Protein AF-A0A0N5CLA0-F1 (afdb_monomer_lite)

InterPro domains:
  IPR026112 Amnionless [PF14828] (50-111)
  IPR026112 Amnionless [PTHR14995] (27-106)

pLDDT: mean 76.3, std 17.64, range [25.16, 95.56]

Structure (mmCIF, N/CA/C/O backbone):
data_AF-A0A0N5CLA0-F1
#
_entry.id   AF-A0A0N5CLA0-F1
#
loop_
_atom_site.group_PDB
_atom_site.id
_atom_site.type_symbol
_atom_site.label_atom_id
_atom_site.label_alt_id
_atom_site.label_comp_id
_atom_site.label_asym_id
_atom_site.label_entity_id
_atom_site.label_seq_id
_atom_site.pdbx_PDB_ins_code
_atom_site.Cartn_x
_atom_site.Cartn_y
_atom_site.Cartn_z
_atom_site.occupancy
_atom_site.B_iso_or_equiv
_atom_site.auth_seq_id
_atom_site.auth_comp_id
_atom_site.auth_asym_id
_atom_site.auth_atom_id
_atom_site.pdbx_PDB_model_num
ATOM 1 N N . MET A 1 1 ? -3.294 -6.725 17.801 1.00 26.56 1 MET A N 1
ATOM 2 C CA . MET A 1 1 ? -3.251 -7.728 16.716 1.00 26.56 1 MET A CA 1
ATOM 3 C C . MET A 1 1 ? -2.065 -8.640 16.953 1.00 26.56 1 MET A C 1
ATOM 5 O O . MET A 1 1 ? -0.930 -8.212 16.785 1.00 26.56 1 MET A O 1
ATOM 9 N N . GLN A 1 2 ? -2.325 -9.845 17.449 1.00 25.16 2 GLN A N 1
ATOM 10 C CA . GLN A 1 2 ? -1.306 -10.869 17.646 1.00 25.16 2 GLN A CA 1
ATOM 11 C C . GLN A 1 2 ? -1.153 -11.606 16.313 1.00 25.16 2 GLN A C 1
ATOM 13 O O . GLN A 1 2 ? -2.134 -12.084 15.754 1.00 25.16 2 GLN A O 1
ATOM 18 N N . PHE A 1 3 ? 0.053 -11.588 15.751 1.00 30.78 3 PHE A N 1
ATOM 19 C CA . PHE A 1 3 ? 0.352 -12.240 14.480 1.00 30.78 3 PHE A CA 1
ATOM 20 C C . PHE A 1 3 ? 0.313 -13.762 14.698 1.00 30.78 3 PHE A C 1
ATOM 22 O O . PHE A 1 3 ? 1.198 -14.305 15.358 1.00 30.78 3 PHE A O 1
ATOM 29 N N . GLU A 1 4 ? -0.704 -14.451 14.180 1.00 37.72 4 GLU A N 1
ATOM 30 C CA . GLU A 1 4 ? -0.707 -15.916 14.109 1.00 37.72 4 GLU A CA 1
ATOM 31 C C . GLU A 1 4 ? 0.036 -16.365 12.850 1.00 37.72 4 GLU A C 1
ATOM 33 O O . GLU A 1 4 ? -0.311 -16.008 11.723 1.00 37.72 4 GLU A O 1
ATOM 38 N N . LEU A 1 5 ? 1.097 -17.148 13.039 1.00 39.16 5 LEU A N 1
ATOM 39 C CA . LEU A 1 5 ? 1.813 -17.780 11.935 1.00 39.16 5 LEU A CA 1
ATOM 40 C C . LEU A 1 5 ? 0.941 -18.887 11.338 1.00 39.16 5 LEU A C 1
ATOM 42 O O . LEU A 1 5 ? 0.299 -19.633 12.067 1.00 39.16 5 LEU A O 1
ATOM 46 N N . ALA A 1 6 ? 0.946 -19.045 10.015 1.00 46.34 6 ALA A N 1
ATOM 47 C CA . ALA A 1 6 ? 0.248 -20.155 9.371 1.00 46.34 6 ALA A CA 1
ATOM 48 C C . ALA A 1 6 ? 0.881 -21.512 9.773 1.00 46.34 6 ALA A C 1
ATOM 50 O O . ALA A 1 6 ? 2.109 -21.599 9.842 1.00 46.34 6 ALA A O 1
ATOM 51 N N . PRO A 1 7 ? 0.106 -22.605 9.957 1.00 47.59 7 PRO A N 1
ATOM 52 C CA . PRO A 1 7 ? 0.611 -23.915 10.411 1.00 47.59 7 PRO A CA 1
ATOM 53 C C . PRO A 1 7 ? 1.782 -24.485 9.607 1.00 47.59 7 PRO A C 1
ATOM 55 O O . PRO A 1 7 ? 2.657 -25.152 10.155 1.00 47.59 7 PRO A O 1
ATOM 58 N N . LYS A 1 8 ? 1.845 -24.178 8.308 1.00 53.06 8 LYS A N 1
ATOM 59 C CA . LYS A 1 8 ? 2.938 -24.604 7.419 1.00 53.06 8 LYS A CA 1
ATOM 60 C C . LYS A 1 8 ? 4.260 -23.863 7.669 1.00 53.06 8 LYS A C 1
ATOM 62 O O . LYS A 1 8 ? 5.304 -24.332 7.229 1.00 53.06 8 LYS A O 1
ATOM 67 N N . LEU A 1 9 ? 4.217 -22.730 8.369 1.00 52.72 9 LEU A N 1
ATOM 68 C CA . LEU A 1 9 ? 5.352 -21.847 8.651 1.00 52.72 9 LEU A CA 1
ATOM 69 C C . LEU A 1 9 ? 5.868 -21.978 10.088 1.00 52.72 9 LEU A C 1
ATOM 71 O O . LEU A 1 9 ? 6.831 -21.300 10.446 1.00 52.72 9 LEU A O 1
ATOM 75 N N . MET A 1 10 ? 5.257 -22.847 10.902 1.00 57.72 10 MET A N 1
ATOM 76 C CA . MET A 1 10 ? 5.609 -23.024 12.308 1.00 57.72 10 MET A CA 1
ATOM 77 C C . MET A 1 10 ? 5.986 -24.463 12.667 1.00 57.72 10 MET A C 1
ATOM 79 O O . MET A 1 10 ? 5.405 -25.440 12.186 1.00 57.72 10 MET A O 1
ATOM 83 N N . SER A 1 11 ? 7.013 -24.613 13.493 1.00 60.50 11 SER A N 1
ATOM 84 C CA . SER A 1 11 ? 7.304 -25.831 14.239 1.00 60.50 11 SER A CA 1
ATOM 85 C C . SER A 1 11 ? 6.732 -25.688 15.646 1.00 60.50 11 SER A C 1
ATOM 87 O O . SER A 1 11 ? 6.718 -24.607 16.231 1.00 60.50 11 SER A O 1
ATOM 89 N N . LEU A 1 12 ? 6.232 -26.798 16.181 1.00 59.56 12 LEU A N 1
ATOM 90 C CA . LEU A 1 12 ? 5.900 -26.902 17.593 1.00 59.56 12 LEU A CA 1
ATOM 91 C C . LEU A 1 12 ? 7.177 -27.286 18.327 1.00 59.56 12 LEU A C 1
ATOM 93 O O . LEU A 1 12 ? 7.715 -28.369 18.095 1.00 59.56 12 LEU A O 1
ATOM 97 N N . ILE A 1 13 ? 7.663 -26.394 19.181 1.00 60.16 13 ILE A N 1
ATOM 98 C CA . ILE A 1 13 ? 8.829 -26.650 20.028 1.00 60.16 13 ILE A CA 1
ATOM 99 C C . ILE A 1 13 ? 8.348 -26.694 21.474 1.00 60.16 13 ILE A C 1
ATOM 101 O O . ILE A 1 13 ? 7.525 -25.875 21.879 1.00 60.16 13 ILE A O 1
ATOM 105 N N . SER A 1 14 ? 8.829 -27.666 22.246 1.00 55.09 14 SER A N 1
ATOM 106 C CA . SER A 1 14 ? 8.529 -27.775 23.673 1.00 55.09 14 SER A 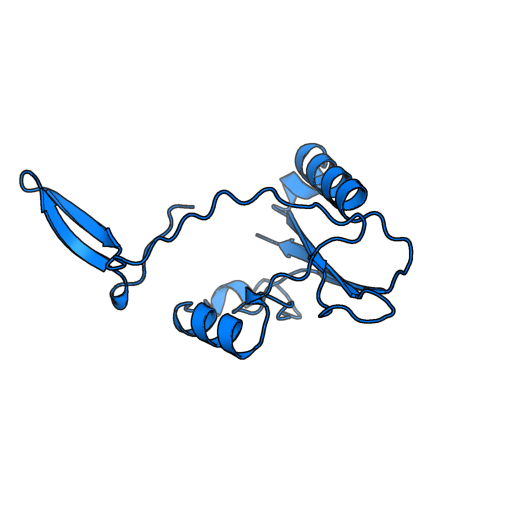CA 1
ATOM 107 C C . SER A 1 14 ? 9.747 -27.342 24.476 1.00 55.09 14 SER A C 1
ATOM 109 O O . SER A 1 14 ? 10.801 -27.965 24.364 1.00 55.09 14 SER A O 1
ATOM 111 N N . ILE A 1 15 ? 9.602 -26.287 25.273 1.00 55.41 15 ILE A N 1
ATOM 112 C CA . ILE A 1 15 ? 10.624 -25.821 26.219 1.00 55.41 15 ILE A CA 1
ATOM 113 C C . ILE A 1 15 ? 9.962 -25.821 27.595 1.00 55.41 15 ILE A C 1
ATOM 115 O O . ILE A 1 15 ? 8.893 -25.233 27.752 1.00 55.41 15 ILE A O 1
ATOM 119 N N . GLU A 1 16 ? 10.551 -26.523 28.568 1.00 68.50 16 GLU A N 1
ATOM 120 C CA . GLU A 1 16 ? 10.024 -26.616 29.944 1.00 68.50 16 GLU A CA 1
ATOM 121 C C . GLU A 1 16 ? 8.539 -27.033 30.004 1.00 68.50 16 GLU A C 1
ATOM 123 O O . GLU A 1 16 ? 7.723 -26.429 30.698 1.00 68.50 16 GLU A O 1
ATOM 128 N N . ASN A 1 17 ? 8.158 -28.052 29.223 1.00 67.50 17 ASN A N 1
ATOM 129 C CA . ASN A 1 17 ? 6.776 -28.544 29.090 1.00 67.50 17 ASN A CA 1
ATOM 130 C C . ASN A 1 17 ? 5.746 -27.521 28.570 1.00 67.50 17 ASN A C 1
ATOM 132 O O . ASN A 1 17 ? 4.543 -27.790 28.600 1.00 67.50 17 ASN A O 1
ATOM 136 N N . LYS A 1 18 ? 6.185 -26.381 28.028 1.00 51.03 18 LYS A N 1
ATOM 137 C CA . LYS A 1 18 ? 5.323 -25.420 27.332 1.00 51.03 18 LYS A CA 1
ATOM 138 C C . LYS A 1 18 ? 5.536 -25.525 25.826 1.00 51.03 18 LYS A C 1
ATOM 140 O O . LYS A 1 18 ? 6.668 -25.537 25.348 1.00 51.03 18 LYS A O 1
ATOM 145 N N . LYS A 1 19 ? 4.432 -25.611 25.077 1.00 55.28 19 LYS A N 1
ATOM 146 C CA . LYS A 1 19 ? 4.444 -25.672 23.610 1.00 55.28 19 LYS A CA 1
ATOM 147 C C . LYS A 1 19 ? 4.473 -24.258 23.039 1.00 55.28 19 LYS A C 1
ATOM 149 O O . LYS A 1 19 ? 3.575 -23.467 23.308 1.00 55.28 19 LYS A O 1
ATOM 154 N N . TYR A 1 20 ? 5.479 -23.977 22.224 1.00 52.25 20 TYR A N 1
ATOM 155 C CA . TYR A 1 20 ? 5.646 -22.716 21.515 1.00 52.25 20 TYR A CA 1
ATOM 156 C C . TYR A 1 20 ? 5.453 -22.934 20.016 1.00 52.25 20 TYR A C 1
ATOM 158 O O . TYR A 1 20 ? 5.921 -23.925 19.449 1.00 52.25 20 TYR A O 1
ATOM 166 N N . HIS A 1 21 ? 4.781 -21.980 19.376 1.00 56.16 21 HIS A N 1
ATOM 167 C CA . HIS A 1 21 ? 4.700 -21.882 17.924 1.00 56.16 21 HIS A CA 1
ATOM 168 C C . HIS A 1 21 ? 5.914 -21.097 17.428 1.00 56.16 21 HIS A C 1
ATOM 170 O O . HIS A 1 21 ? 5.969 -19.876 17.566 1.00 56.16 21 HIS A O 1
ATOM 176 N N . TRP A 1 22 ? 6.910 -21.801 16.896 1.00 55.94 22 TRP A N 1
ATOM 177 C CA . TRP A 1 22 ? 8.172 -21.205 16.469 1.00 55.94 22 TRP A CA 1
ATOM 178 C C . TRP A 1 22 ? 8.250 -21.119 14.941 1.00 55.94 22 TRP A C 1
ATOM 180 O O . TRP A 1 22 ? 7.888 -22.088 14.275 1.00 55.94 22 TRP A O 1
ATOM 190 N N . PRO A 1 23 ? 8.724 -20.016 14.340 1.00 59.50 23 PRO A N 1
ATOM 191 C CA . PRO A 1 23 ? 8.891 -19.934 12.890 1.00 59.50 23 PRO A CA 1
ATOM 192 C C . PRO A 1 23 ? 9.884 -20.988 12.371 1.00 59.50 23 PRO A C 1
ATOM 194 O O . PRO A 1 23 ? 10.979 -21.130 12.910 1.00 59.50 23 PRO A O 1
ATOM 197 N N . ARG A 1 24 ? 9.559 -21.692 11.279 1.00 57.66 24 ARG A N 1
ATOM 198 C CA . ARG A 1 24 ? 10.462 -22.688 10.653 1.00 57.66 24 ARG A CA 1
ATOM 199 C C . ARG A 1 24 ? 11.611 -22.082 9.841 1.00 57.66 24 ARG A C 1
ATOM 201 O O . ARG A 1 24 ? 12.385 -22.822 9.240 1.00 57.66 24 ARG A O 1
ATOM 208 N N . PHE A 1 25 ? 11.714 -20.760 9.753 1.00 59.91 25 PHE A N 1
ATOM 209 C CA . PHE A 1 25 ? 12.687 -20.126 8.872 1.00 59.91 25 PHE A CA 1
ATOM 210 C C . PHE A 1 25 ? 14.051 -19.990 9.558 1.00 59.91 25 PHE A C 1
ATOM 212 O O . PHE A 1 25 ? 14.213 -19.202 10.482 1.00 59.91 25 PHE A O 1
ATOM 219 N N . THR A 1 26 ? 15.056 -20.688 9.033 1.00 47.72 26 THR A N 1
ATOM 220 C CA . THR A 1 26 ? 16.487 -20.423 9.276 1.00 47.72 26 THR A CA 1
ATOM 221 C C . THR A 1 26 ? 17.030 -19.251 8.440 1.00 47.72 26 THR A C 1
ATOM 223 O O . THR A 1 26 ? 18.204 -18.915 8.537 1.00 47.72 26 THR A O 1
ATOM 226 N N . ASN A 1 27 ? 16.177 -18.590 7.645 1.00 45.31 27 ASN A N 1
ATOM 227 C CA . ASN A 1 27 ? 16.554 -17.594 6.633 1.00 45.31 27 ASN A CA 1
ATOM 228 C C . ASN A 1 27 ? 16.175 -16.150 7.014 1.00 45.31 27 ASN A C 1
ATOM 230 O O . ASN A 1 27 ? 15.818 -15.353 6.144 1.00 45.31 27 ASN A O 1
ATOM 234 N N . THR A 1 28 ? 16.208 -15.790 8.299 1.00 49.53 28 THR A N 1
ATOM 235 C CA . THR A 1 28 ? 16.042 -14.383 8.694 1.00 49.53 28 THR A CA 1
ATOM 236 C C . THR A 1 28 ? 17.327 -13.623 8.382 1.00 49.53 28 THR A C 1
ATOM 238 O O . THR A 1 28 ? 18.258 -13.596 9.181 1.00 49.53 28 THR A O 1
ATOM 241 N N . VAL A 1 29 ? 17.391 -13.003 7.204 1.00 43.94 29 VAL A N 1
ATOM 242 C CA . VAL A 1 29 ? 18.454 -12.052 6.864 1.00 43.94 29 VAL A CA 1
ATOM 243 C C . VAL A 1 29 ? 17.973 -10.653 7.235 1.00 43.94 29 VAL A C 1
ATOM 245 O O . VAL A 1 29 ? 17.227 -10.017 6.490 1.00 43.94 29 VAL A O 1
ATOM 248 N N . THR A 1 30 ? 18.398 -10.165 8.397 1.00 44.06 30 THR A N 1
ATOM 249 C CA . THR A 1 30 ? 18.232 -8.757 8.767 1.00 44.06 30 THR A CA 1
ATOM 250 C C . THR A 1 30 ? 19.381 -7.967 8.158 1.00 44.06 30 THR A C 1
ATOM 252 O O . THR A 1 30 ? 20.498 -7.990 8.667 1.00 44.06 30 THR A O 1
ATOM 255 N N . VAL A 1 31 ? 19.121 -7.259 7.059 1.00 43.28 31 VAL A N 1
ATOM 256 C CA . VAL A 1 31 ? 20.075 -6.281 6.524 1.00 43.28 31 VAL A CA 1
ATOM 257 C C . VAL A 1 31 ? 19.771 -4.926 7.157 1.00 43.28 31 VAL A C 1
ATOM 259 O O . VAL A 1 31 ? 18.787 -4.278 6.804 1.00 43.28 31 VAL A O 1
ATOM 262 N N . LEU A 1 32 ? 20.624 -4.485 8.081 1.00 46.22 32 LEU A N 1
ATOM 263 C CA . LEU A 1 32 ? 20.705 -3.080 8.482 1.00 46.22 32 LEU A CA 1
ATOM 264 C C . LEU A 1 32 ? 21.448 -2.329 7.371 1.00 46.22 32 LEU A C 1
ATOM 266 O O . LEU A 1 32 ? 22.669 -2.225 7.380 1.00 46.22 32 LEU A O 1
ATOM 270 N N . GLY A 1 33 ? 20.705 -1.891 6.358 1.00 38.50 33 GLY A N 1
ATOM 271 C CA . GLY A 1 33 ? 21.227 -1.071 5.269 1.00 38.50 33 GLY A CA 1
ATOM 272 C C . GLY A 1 33 ? 20.785 0.374 5.441 1.00 38.50 33 GLY A C 1
ATOM 273 O O . GLY A 1 33 ? 19.598 0.632 5.648 1.00 38.50 33 GLY A O 1
ATOM 274 N N . GLU A 1 34 ? 21.728 1.305 5.334 1.00 44.28 34 GLU A N 1
ATOM 275 C CA . GLU A 1 34 ? 21.466 2.741 5.301 1.00 44.28 34 GLU A CA 1
ATOM 276 C C . GLU A 1 34 ? 20.398 3.031 4.232 1.00 44.28 34 GLU A C 1
ATOM 278 O O . GLU A 1 34 ? 20.606 2.830 3.032 1.00 44.28 34 GLU A O 1
ATOM 283 N N . SER A 1 35 ? 19.188 3.412 4.658 1.00 51.09 35 SER A N 1
ATOM 284 C CA . SER A 1 35 ? 18.127 3.716 3.704 1.00 51.09 35 SER A CA 1
ATOM 285 C C . SER A 1 35 ? 18.470 5.057 3.062 1.00 51.09 35 SER A C 1
ATOM 287 O O . SER A 1 35 ? 18.249 6.103 3.677 1.00 51.09 35 SER A O 1
ATOM 289 N N . SER A 1 36 ? 18.984 5.061 1.832 1.00 51.69 36 SER A N 1
ATOM 290 C CA . SER A 1 36 ? 18.979 6.283 1.031 1.00 51.69 36 SER A CA 1
ATOM 291 C C . SER A 1 36 ? 17.517 6.619 0.727 1.00 51.69 36 SER A C 1
ATOM 293 O O . SER A 1 36 ? 16.880 6.081 -0.182 1.00 51.69 36 SER A O 1
ATOM 295 N N . LYS A 1 37 ? 16.918 7.442 1.591 1.00 57.38 37 LYS A N 1
ATOM 296 C CA . LYS A 1 37 ? 15.568 7.959 1.393 1.00 57.38 37 LYS A CA 1
ATOM 297 C C . LYS A 1 37 ? 15.605 8.830 0.147 1.00 57.38 37 LYS A C 1
ATOM 299 O O . LYS A 1 37 ? 16.195 9.906 0.139 1.00 57.38 37 LYS A O 1
ATOM 304 N N . THR A 1 38 ? 15.018 8.346 -0.936 1.00 66.62 38 THR A N 1
ATOM 305 C CA . THR A 1 38 ? 14.822 9.153 -2.137 1.00 66.62 38 THR A CA 1
ATOM 306 C C . THR A 1 38 ? 13.651 10.095 -1.889 1.00 66.62 38 THR A C 1
ATOM 308 O O . THR A 1 38 ? 12.594 9.643 -1.454 1.00 66.62 38 THR A O 1
ATOM 311 N N . ALA A 1 39 ? 13.790 11.381 -2.224 1.00 71.94 39 ALA A N 1
ATOM 312 C CA . ALA A 1 39 ? 12.755 12.395 -1.983 1.00 71.94 39 ALA A CA 1
ATOM 313 C C . ALA A 1 39 ? 11.365 12.036 -2.559 1.00 71.94 39 ALA A C 1
ATOM 315 O O . ALA A 1 39 ? 10.340 12.494 -2.051 1.00 71.94 39 ALA A O 1
ATOM 316 N N . THR A 1 40 ? 11.331 11.201 -3.600 1.00 80.12 40 THR A N 1
ATOM 317 C CA . THR A 1 40 ? 10.131 10.735 -4.309 1.00 80.12 40 THR A CA 1
ATOM 318 C C . THR A 1 40 ? 9.602 9.384 -3.817 1.00 80.12 40 THR A C 1
ATOM 320 O O . THR A 1 40 ? 8.650 8.862 -4.396 1.00 80.12 40 THR A O 1
ATOM 323 N N . GLY A 1 41 ? 10.184 8.812 -2.759 1.00 80.06 41 GLY A N 1
ATOM 324 C CA . GLY A 1 41 ? 9.858 7.474 -2.270 1.00 80.06 41 GLY A CA 1
ATOM 325 C C . GLY A 1 41 ? 10.414 6.359 -3.160 1.00 80.06 41 GLY A C 1
ATOM 326 O O . GLY A 1 41 ? 10.775 6.566 -4.324 1.00 80.06 41 GLY A O 1
ATOM 327 N N . ARG A 1 42 ? 10.487 5.147 -2.604 1.00 83.56 42 ARG A N 1
ATOM 328 C CA . ARG A 1 42 ? 11.062 3.975 -3.273 1.00 83.56 42 ARG A CA 1
ATOM 329 C C . ARG A 1 42 ? 9.995 2.920 -3.518 1.00 83.56 42 ARG A C 1
ATOM 331 O O . ARG A 1 42 ? 9.187 2.628 -2.641 1.00 83.56 42 ARG A O 1
ATOM 338 N N . PHE A 1 43 ? 10.034 2.316 -4.702 1.00 84.38 43 PHE A N 1
ATOM 339 C CA . PHE A 1 43 ? 9.213 1.152 -4.998 1.00 84.38 43 PHE A CA 1
ATOM 340 C C . PHE A 1 43 ? 9.589 -0.018 -4.088 1.00 84.38 43 PHE A C 1
ATOM 342 O O . PHE A 1 43 ? 10.758 -0.415 -4.012 1.00 84.38 43 PHE A O 1
ATOM 349 N N . ASN A 1 44 ? 8.597 -0.604 -3.422 1.00 84.00 44 ASN A N 1
ATOM 350 C CA . ASN A 1 44 ? 8.807 -1.810 -2.638 1.00 84.00 44 ASN A CA 1
ATOM 351 C C . ASN A 1 44 ? 8.865 -3.020 -3.578 1.00 84.00 44 ASN A C 1
ATOM 353 O O . ASN A 1 44 ? 7.873 -3.379 -4.205 1.00 84.00 44 ASN A O 1
ATOM 357 N N . THR A 1 45 ? 10.018 -3.692 -3.654 1.00 81.81 45 THR A N 1
ATOM 358 C CA . THR A 1 45 ? 10.179 -4.834 -4.571 1.00 81.81 45 THR A CA 1
ATOM 359 C C . THR A 1 45 ? 9.254 -6.009 -4.260 1.00 81.81 45 THR A C 1
ATOM 361 O O . THR A 1 45 ? 9.015 -6.815 -5.155 1.00 81.81 45 THR A O 1
ATOM 364 N N . ASN A 1 46 ? 8.696 -6.095 -3.049 1.00 82.12 46 ASN A N 1
ATOM 365 C CA . ASN A 1 46 ? 7.692 -7.101 -2.700 1.00 82.12 46 ASN A CA 1
ATOM 366 C C . ASN A 1 46 ? 6.363 -6.893 -3.442 1.00 82.12 46 ASN A C 1
ATOM 368 O O . ASN A 1 46 ? 5.567 -7.820 -3.498 1.00 82.12 46 ASN A O 1
ATOM 372 N N . LEU A 1 47 ? 6.148 -5.724 -4.059 1.00 84.81 47 LEU A N 1
ATOM 373 C CA . LEU A 1 47 ? 5.004 -5.453 -4.933 1.00 84.81 47 LEU A CA 1
ATOM 374 C C . LEU A 1 47 ? 5.166 -6.051 -6.340 1.00 84.81 47 LEU A C 1
ATOM 376 O O . LEU A 1 47 ? 4.227 -5.996 -7.130 1.00 84.81 47 LEU A O 1
ATOM 380 N N . LYS A 1 48 ? 6.334 -6.617 -6.688 1.00 84.56 48 LYS A N 1
ATOM 381 C CA . LYS A 1 48 ? 6.500 -7.328 -7.967 1.00 84.56 48 LYS A CA 1
ATOM 382 C C . LYS A 1 48 ? 5.554 -8.539 -8.015 1.00 84.56 48 LYS A C 1
ATOM 384 O O . LYS A 1 48 ? 5.487 -9.254 -7.014 1.00 84.56 48 LYS A O 1
ATOM 389 N N . PRO A 1 49 ? 4.893 -8.832 -9.155 1.00 85.62 49 PRO A N 1
ATOM 390 C CA . PRO A 1 49 ? 3.837 -9.847 -9.227 1.00 85.62 49 PRO A CA 1
ATOM 391 C C . PRO A 1 49 ? 4.229 -11.220 -8.668 1.00 85.62 49 PRO A C 1
ATOM 393 O O . PRO A 1 49 ? 3.494 -11.798 -7.876 1.00 85.62 49 PRO A O 1
ATOM 396 N N . ASN A 1 50 ? 5.422 -11.716 -9.003 1.00 80.88 50 ASN A N 1
ATOM 397 C CA . ASN A 1 50 ? 5.921 -13.008 -8.527 1.00 80.88 50 ASN A CA 1
ATOM 398 C C . ASN A 1 50 ? 6.148 -13.050 -7.005 1.00 80.88 50 ASN A C 1
ATOM 400 O O . ASN A 1 50 ? 5.823 -14.042 -6.357 1.00 80.88 50 ASN A O 1
ATOM 404 N N . LYS A 1 51 ? 6.681 -11.970 -6.421 1.00 80.00 51 LYS A N 1
ATOM 405 C CA . LYS A 1 51 ? 6.908 -11.873 -4.973 1.00 80.00 51 LYS A CA 1
ATOM 406 C C . LYS A 1 51 ? 5.603 -11.672 -4.215 1.00 80.00 51 LYS A C 1
ATOM 408 O O . LYS A 1 51 ? 5.379 -12.349 -3.216 1.00 80.00 51 LYS A O 1
ATOM 413 N N . LEU A 1 52 ? 4.739 -10.784 -4.705 1.00 82.38 52 LEU A N 1
ATOM 414 C CA . LEU A 1 52 ? 3.448 -10.520 -4.081 1.00 82.38 52 LEU A CA 1
ATOM 415 C C . LEU A 1 52 ? 2.565 -11.768 -4.118 1.00 82.38 52 LEU A C 1
ATOM 417 O O . LEU A 1 52 ? 1.986 -12.120 -3.099 1.00 82.38 52 LEU A O 1
ATOM 421 N N . SER A 1 53 ? 2.533 -12.491 -5.242 1.00 83.50 53 SER A N 1
ATOM 422 C CA . SER A 1 53 ? 1.806 -13.760 -5.351 1.00 83.50 53 SER A CA 1
ATOM 423 C C . SER A 1 53 ? 2.293 -14.792 -4.333 1.00 83.50 53 SER A C 1
ATOM 425 O O . SER A 1 53 ? 1.472 -15.482 -3.733 1.00 83.50 53 SER A O 1
ATOM 427 N N . LEU A 1 54 ? 3.608 -14.894 -4.112 1.00 80.44 54 LEU A N 1
ATOM 428 C CA . LEU A 1 54 ? 4.155 -15.795 -3.100 1.00 80.44 54 LEU A CA 1
ATOM 429 C C . LEU A 1 54 ? 3.734 -15.370 -1.689 1.00 80.44 54 LEU A C 1
ATOM 431 O O . LEU A 1 54 ? 3.279 -16.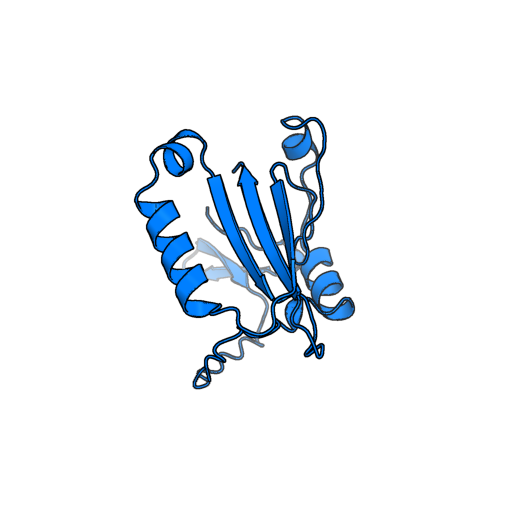213 -0.923 1.00 80.44 54 LEU A O 1
ATOM 435 N N . ILE A 1 55 ? 3.826 -14.078 -1.355 1.00 80.31 55 ILE A N 1
ATOM 436 C CA . ILE A 1 55 ? 3.370 -13.546 -0.058 1.00 80.31 55 ILE A CA 1
ATOM 437 C C . ILE A 1 55 ? 1.880 -13.852 0.144 1.00 80.31 55 ILE A C 1
ATOM 439 O O . ILE A 1 55 ? 1.487 -14.386 1.179 1.00 80.31 55 ILE A O 1
ATOM 443 N N . CYS A 1 56 ? 1.061 -13.588 -0.873 1.00 84.94 56 CYS A N 1
ATOM 444 C CA . CYS A 1 56 ? -0.381 -13.782 -0.810 1.00 84.94 56 CYS A CA 1
ATOM 445 C C . CYS A 1 56 ? -0.813 -15.246 -0.781 1.00 84.94 56 CYS A C 1
ATOM 447 O O . CYS A 1 56 ? -1.887 -15.531 -0.264 1.00 84.94 56 CYS A O 1
ATOM 449 N N . SER A 1 57 ? 0.024 -16.184 -1.236 1.00 85.75 57 SER A N 1
ATOM 450 C CA . SER A 1 57 ? -0.269 -17.622 -1.134 1.00 85.75 57 SER A CA 1
ATOM 451 C C . SER A 1 57 ? -0.405 -18.126 0.311 1.00 85.75 57 SER A C 1
ATOM 453 O O . SER A 1 57 ? -0.997 -19.179 0.541 1.00 85.75 57 SER A O 1
ATOM 455 N N . TYR A 1 58 ? 0.106 -17.367 1.288 1.00 82.44 58 TYR A N 1
ATOM 456 C CA . TYR A 1 58 ? -0.006 -17.678 2.714 1.00 82.44 58 TYR A CA 1
ATOM 457 C C . TYR A 1 58 ? -1.175 -16.971 3.408 1.00 82.44 58 TYR A C 1
ATOM 459 O O . TYR A 1 58 ? -1.480 -17.300 4.553 1.00 82.44 58 TYR A O 1
ATOM 467 N N . GLN A 1 59 ? -1.825 -16.011 2.745 1.00 80.69 59 GLN A N 1
ATOM 468 C CA . GLN A 1 59 ? -2.923 -15.242 3.322 1.00 80.69 59 GLN A CA 1
ATOM 469 C C . GLN A 1 59 ? -4.260 -15.907 2.992 1.00 80.69 59 GLN A C 1
ATOM 471 O O . GLN A 1 59 ? -4.595 -16.112 1.828 1.00 80.69 59 GLN A O 1
ATOM 476 N N . GLN A 1 60 ? -5.070 -16.176 4.014 1.00 85.00 60 GLN A N 1
ATOM 477 C CA . GLN A 1 60 ? -6.478 -16.517 3.822 1.00 85.00 60 GLN A CA 1
ATOM 478 C C . GLN A 1 60 ? -7.314 -15.238 3.911 1.00 85.00 60 GLN A C 1
ATOM 480 O O . GLN A 1 60 ? -7.274 -14.526 4.916 1.00 85.00 60 GLN A O 1
ATOM 485 N N . CYS A 1 61 ? -8.038 -14.913 2.842 1.00 84.62 61 CYS A N 1
ATOM 486 C CA . CYS A 1 61 ? -8.911 -13.744 2.807 1.00 84.62 61 CYS A CA 1
ATOM 487 C C . CYS A 1 61 ? -10.272 -14.084 3.406 1.00 84.62 61 CYS A C 1
ATOM 489 O O . CYS A 1 61 ? -10.958 -14.982 2.920 1.00 84.62 61 CYS A O 1
ATOM 491 N N . GLN A 1 62 ? -10.674 -13.353 4.444 1.00 77.31 62 GLN A N 1
ATOM 492 C CA . GLN A 1 62 ? -12.006 -13.500 5.017 1.00 77.31 62 GLN A CA 1
ATOM 493 C C . GLN A 1 62 ? -13.031 -12.784 4.136 1.00 77.31 62 GLN A C 1
ATOM 495 O O . GLN A 1 62 ? -12.939 -11.579 3.914 1.00 77.31 62 GLN A O 1
ATOM 500 N N . LEU A 1 63 ? -14.020 -13.528 3.641 1.00 68.44 63 LEU A N 1
ATOM 501 C CA . LEU A 1 63 ? -15.087 -12.983 2.794 1.00 68.44 63 LEU A CA 1
ATOM 502 C C . LEU A 1 63 ? -16.054 -12.086 3.583 1.00 68.44 63 LEU A C 1
ATOM 504 O O . LEU A 1 63 ? -16.641 -11.170 3.017 1.00 68.44 63 LEU A O 1
ATOM 508 N N . ASN A 1 64 ? -16.170 -12.308 4.895 1.00 63.62 64 ASN A N 1
ATOM 509 C CA . ASN A 1 64 ? -17.125 -11.603 5.752 1.00 63.62 64 ASN A CA 1
ATOM 510 C C . ASN A 1 64 ? -16.778 -10.117 5.928 1.00 63.62 64 ASN A C 1
ATOM 512 O O . ASN A 1 64 ? -17.678 -9.294 6.032 1.00 63.62 64 ASN A O 1
ATOM 516 N N . ALA A 1 65 ? -15.491 -9.750 5.863 1.00 60.69 65 ALA A N 1
ATOM 517 C CA . ALA A 1 65 ? -15.048 -8.355 5.957 1.00 60.69 65 ALA A CA 1
ATOM 518 C C . ALA A 1 65 ? -15.593 -7.467 4.817 1.00 60.69 65 ALA A C 1
ATOM 520 O O . ALA A 1 65 ? -15.624 -6.247 4.940 1.00 60.69 65 ALA A O 1
ATOM 521 N N . LEU A 1 66 ? -16.049 -8.074 3.714 1.00 66.31 66 LEU A N 1
ATOM 522 C CA . LEU A 1 66 ? -16.584 -7.372 2.545 1.00 66.31 66 LEU A CA 1
ATOM 523 C C . LEU A 1 66 ? -18.079 -7.044 2.670 1.00 66.31 66 LEU A C 1
ATOM 525 O O . LEU A 1 66 ? -18.599 -6.314 1.835 1.00 66.31 66 LEU A O 1
ATOM 529 N N . GLN A 1 67 ? -18.776 -7.557 3.692 1.00 66.62 67 GLN A N 1
ATOM 530 C CA . GLN A 1 67 ? -20.206 -7.280 3.905 1.00 66.62 67 GLN A CA 1
ATOM 531 C C . GLN A 1 67 ? -20.478 -5.843 4.375 1.00 66.62 67 GLN A C 1
ATOM 533 O O . GLN A 1 67 ? -21.622 -5.400 4.372 1.00 66.62 67 GLN A O 1
ATOM 538 N N . HIS A 1 68 ? -19.434 -5.109 4.766 1.00 71.88 68 HIS A N 1
ATOM 539 C CA . HIS A 1 68 ? -19.534 -3.754 5.305 1.00 71.88 68 HIS A CA 1
ATOM 540 C C . HIS A 1 68 ? -19.380 -2.647 4.250 1.00 71.88 68 HIS A C 1
ATOM 542 O O . HIS A 1 68 ? -19.390 -1.471 4.606 1.00 71.88 68 HIS A O 1
ATOM 548 N N . CYS A 1 69 ? -19.235 -2.984 2.963 1.00 80.75 69 CYS A N 1
ATOM 549 C CA . CYS A 1 69 ? -19.163 -1.989 1.896 1.00 80.75 69 CYS A CA 1
ATOM 550 C C . CYS A 1 69 ? -19.860 -2.435 0.609 1.00 80.75 69 CYS A C 1
ATOM 552 O O . CYS A 1 69 ? -19.838 -3.607 0.245 1.00 80.75 69 CYS A O 1
ATOM 554 N N . GLU A 1 70 ? -20.438 -1.471 -0.113 1.00 81.69 70 GLU A N 1
ATOM 555 C CA . GLU A 1 70 ? -21.097 -1.716 -1.404 1.00 81.69 70 GLU A CA 1
ATOM 556 C C . GLU A 1 70 ? -20.109 -2.201 -2.471 1.00 81.69 70 GLU A C 1
ATOM 558 O O . GLU A 1 70 ? -20.431 -3.059 -3.292 1.00 81.69 70 GLU A O 1
ATOM 563 N N . GLN A 1 71 ? -18.891 -1.652 -2.461 1.00 84.56 71 GLN A N 1
ATOM 564 C CA . GLN A 1 71 ? -17.847 -1.986 -3.421 1.00 84.56 71 GLN A CA 1
ATOM 565 C C . GLN A 1 71 ? -16.507 -2.171 -2.721 1.00 84.56 71 GLN A C 1
ATOM 567 O O . GLN A 1 71 ? -15.871 -1.218 -2.273 1.00 84.56 71 GLN A O 1
ATOM 572 N N . ALA A 1 72 ? -16.051 -3.419 -2.681 1.00 88.56 72 ALA A N 1
ATOM 573 C CA . ALA A 1 72 ? -14.711 -3.742 -2.233 1.00 88.56 72 ALA A CA 1
ATOM 574 C C . ALA A 1 72 ? -13.720 -3.765 -3.400 1.00 88.56 72 ALA A C 1
ATOM 576 O O . ALA A 1 72 ? -14.014 -4.271 -4.488 1.00 88.56 72 ALA A O 1
ATOM 577 N N . PHE A 1 73 ? -12.501 -3.299 -3.151 1.00 88.81 73 PHE A N 1
ATOM 578 C CA . PHE A 1 73 ? -11.431 -3.243 -4.147 1.00 88.81 73 PHE A CA 1
ATOM 579 C C . PHE A 1 73 ? -10.137 -3.822 -3.576 1.00 88.81 73 PHE A C 1
ATOM 581 O O . PHE A 1 73 ? -9.978 -3.943 -2.366 1.00 88.81 73 PHE A O 1
ATOM 588 N N . GLN A 1 74 ? -9.202 -4.204 -4.446 1.00 90.81 74 GLN A N 1
ATOM 589 C CA . GLN A 1 74 ? -7.902 -4.743 -4.044 1.00 90.81 74 GLN A CA 1
ATOM 590 C C . GLN A 1 74 ? -6.789 -3.748 -4.408 1.00 90.81 74 GLN A C 1
ATOM 592 O O . GLN A 1 74 ? -6.389 -3.679 -5.572 1.00 90.81 74 GLN A O 1
ATOM 597 N N . PRO A 1 75 ? -6.288 -2.957 -3.444 1.00 91.88 75 PRO A N 1
ATOM 598 C CA . PRO A 1 75 ? -5.192 -2.035 -3.694 1.00 91.88 75 PRO A CA 1
ATOM 599 C C . PRO A 1 75 ? -3.873 -2.755 -3.989 1.00 91.88 75 PRO A C 1
ATOM 601 O O . PRO A 1 75 ? -3.623 -3.865 -3.515 1.00 91.88 75 PRO A O 1
ATOM 604 N N . THR A 1 76 ? -2.961 -2.073 -4.690 1.00 90.81 76 THR A N 1
ATOM 605 C CA . THR A 1 76 ? -1.591 -2.575 -4.897 1.00 90.81 76 THR A CA 1
ATOM 606 C C . THR A 1 76 ? -0.942 -2.930 -3.558 1.00 90.81 76 THR A C 1
ATOM 608 O O . THR A 1 76 ? -0.956 -2.126 -2.622 1.00 90.81 76 THR A O 1
ATOM 611 N N . GLY A 1 77 ? -0.384 -4.139 -3.468 1.00 88.44 77 GLY A N 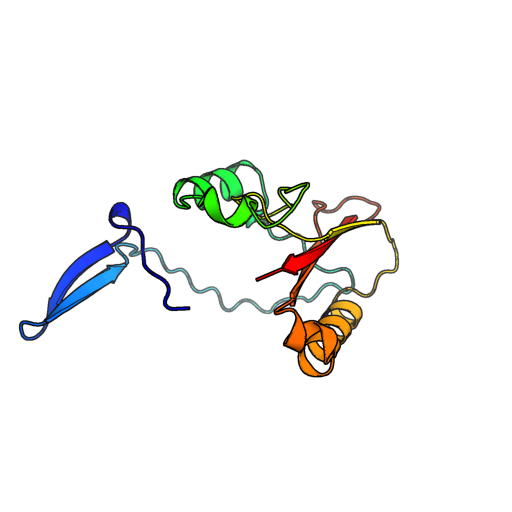1
ATOM 612 C CA . GLY A 1 77 ? 0.256 -4.660 -2.256 1.00 88.44 77 GLY A CA 1
ATOM 613 C C . GLY A 1 77 ? -0.675 -5.359 -1.268 1.00 88.44 77 GLY A C 1
ATOM 614 O O . GLY A 1 77 ? -0.181 -5.876 -0.272 1.00 88.44 77 GLY A O 1
ATOM 615 N N . HIS A 1 78 ? -1.983 -5.410 -1.534 1.00 88.62 78 HIS A N 1
ATOM 616 C CA . HIS A 1 78 ? -2.928 -6.179 -0.724 1.00 88.62 78 HIS A CA 1
ATOM 617 C C . HIS A 1 78 ? -3.221 -7.534 -1.363 1.00 88.62 78 HIS A C 1
ATOM 619 O O . HIS A 1 78 ? -3.373 -7.647 -2.579 1.00 88.62 78 HIS A O 1
ATOM 625 N N . CYS A 1 79 ? -3.342 -8.561 -0.526 1.00 89.81 79 CYS A N 1
ATOM 626 C CA . CYS A 1 79 ? -3.734 -9.903 -0.959 1.00 89.81 79 CYS A CA 1
ATOM 627 C C . CYS A 1 79 ? -5.251 -10.071 -1.055 1.00 89.81 79 CYS A C 1
ATOM 629 O O . CYS A 1 79 ? -5.734 -10.850 -1.869 1.00 89.81 79 CYS A O 1
ATOM 631 N N . CYS A 1 80 ? -5.990 -9.321 -0.240 1.00 88.69 80 CYS A N 1
ATOM 632 C CA . CYS A 1 80 ? -7.439 -9.396 -0.136 1.00 88.69 80 CYS A CA 1
ATOM 633 C C . CYS A 1 80 ? -8.073 -8.089 -0.603 1.00 88.69 80 CYS A C 1
ATOM 635 O O . CYS A 1 80 ? -7.438 -7.032 -0.576 1.00 88.69 80 CYS A O 1
ATOM 637 N N . LYS A 1 81 ? -9.343 -8.165 -1.005 1.00 88.94 81 LYS A N 1
ATOM 638 C CA . LYS A 1 81 ? -10.163 -6.968 -1.175 1.00 88.94 81 LYS A CA 1
ATOM 639 C C . LYS A 1 81 ? -10.404 -6.313 0.185 1.00 88.94 81 LYS A C 1
ATOM 641 O O . LYS A 1 81 ? -10.463 -7.005 1.199 1.00 88.94 81 LYS A O 1
ATOM 646 N N . ILE A 1 82 ? -10.542 -4.996 0.181 1.00 86.69 82 ILE A N 1
ATOM 647 C CA . ILE A 1 82 ? -10.815 -4.176 1.359 1.00 86.69 82 ILE A CA 1
ATOM 648 C C . ILE A 1 82 ? -11.979 -3.223 1.083 1.00 86.69 82 ILE A C 1
ATOM 650 O O . ILE A 1 82 ? -12.318 -2.959 -0.076 1.00 86.69 82 ILE A O 1
ATOM 654 N N . CYS A 1 83 ? -12.535 -2.678 2.159 1.00 86.81 83 CYS A N 1
ATOM 655 C CA . CYS A 1 83 ? -13.486 -1.577 2.129 1.00 86.81 83 CYS A CA 1
ATOM 656 C C . CYS A 1 83 ? -12.763 -0.250 2.390 1.00 86.81 83 CYS A C 1
ATOM 658 O O . CYS A 1 83 ? -11.923 -0.154 3.289 1.00 86.81 83 CYS A O 1
ATOM 660 N N . GLY A 1 84 ? -13.089 0.779 1.610 1.00 87.81 84 GLY A N 1
ATOM 661 C CA . GLY A 1 84 ? -12.517 2.111 1.776 1.00 87.81 84 GLY A CA 1
ATOM 662 C C . GLY A 1 84 ? -12.379 2.861 0.458 1.00 87.81 84 GLY A C 1
ATOM 663 O O . GLY A 1 84 ? -13.184 2.675 -0.452 1.00 87.81 84 GLY A O 1
ATOM 664 N N . SER A 1 85 ? -11.324 3.663 0.342 1.00 89.75 85 SER A N 1
ATOM 665 C CA . SER A 1 85 ? -11.076 4.491 -0.841 1.00 89.75 85 SER A CA 1
ATOM 666 C C . SER A 1 85 ? -9.621 4.425 -1.275 1.00 89.75 85 SER A C 1
ATOM 668 O O . SER A 1 85 ? -8.712 4.278 -0.457 1.00 89.75 85 SER A O 1
ATOM 670 N N . MET A 1 86 ? -9.384 4.582 -2.573 1.00 92.94 86 MET A N 1
ATOM 671 C CA . MET A 1 86 ? -8.044 4.598 -3.148 1.00 92.94 86 MET A CA 1
ATOM 672 C C . MET A 1 86 ? -7.878 5.777 -4.088 1.00 92.94 86 MET A C 1
ATOM 674 O O . MET A 1 86 ? -8.725 6.032 -4.939 1.00 92.94 86 MET A O 1
ATOM 678 N N . ILE A 1 87 ? -6.748 6.462 -3.958 1.00 95.12 87 ILE A N 1
ATOM 679 C CA . ILE A 1 87 ? -6.355 7.540 -4.857 1.00 95.12 87 ILE A CA 1
ATOM 680 C C . ILE A 1 87 ? -5.088 7.114 -5.582 1.00 95.12 87 ILE A C 1
ATOM 682 O O . ILE A 1 87 ? -4.081 6.791 -4.949 1.00 95.12 87 ILE A O 1
ATOM 686 N N . HIS A 1 88 ? -5.129 7.160 -6.912 1.00 95.56 88 HIS A N 1
ATOM 687 C CA . HIS A 1 88 ? -3.954 7.045 -7.768 1.00 95.56 88 HIS A CA 1
ATOM 688 C C . HIS A 1 88 ? -3.615 8.396 -8.366 1.00 95.56 88 HIS A C 1
ATOM 690 O O . HIS A 1 88 ? -4.483 9.084 -8.895 1.00 95.56 88 HIS A O 1
ATOM 696 N N . PHE A 1 89 ? -2.340 8.764 -8.322 1.00 95.06 89 PHE A N 1
ATOM 697 C CA . PHE A 1 89 ? -1.881 9.986 -8.967 1.00 95.06 89 PHE A CA 1
ATOM 698 C C . PHE A 1 89 ? -0.449 9.851 -9.467 1.00 95.06 89 PHE A C 1
ATOM 700 O O . PHE A 1 89 ? 0.303 8.958 -9.067 1.00 95.06 89 PHE A O 1
ATOM 707 N N . ARG A 1 90 ? -0.081 10.756 -10.372 1.00 94.00 90 ARG A N 1
ATOM 708 C CA . ARG A 1 90 ? 1.261 10.866 -10.937 1.00 94.00 90 ARG A CA 1
ATOM 709 C C . ARG A 1 90 ? 1.822 12.239 -10.634 1.00 94.00 90 ARG A C 1
ATOM 711 O O . ARG A 1 90 ? 1.100 13.225 -10.751 1.00 94.00 90 ARG A O 1
ATOM 718 N N . ALA A 1 91 ? 3.088 12.305 -10.248 1.00 91.12 91 ALA A N 1
ATOM 719 C CA . ALA A 1 91 ? 3.718 13.577 -9.922 1.00 91.12 91 ALA A CA 1
ATOM 720 C C . ALA A 1 91 ? 5.239 13.501 -10.068 1.00 91.12 91 ALA A C 1
ATOM 722 O O . ALA A 1 91 ? 5.871 12.569 -9.579 1.00 91.12 91 ALA A O 1
ATOM 723 N N . THR A 1 92 ? 5.828 14.513 -10.702 1.00 85.81 92 THR A N 1
ATOM 724 C CA . THR A 1 92 ? 7.281 14.628 -10.913 1.00 85.81 92 THR A CA 1
ATOM 725 C C . THR A 1 92 ? 8.007 15.264 -9.725 1.00 85.81 92 THR A C 1
ATOM 727 O O . THR A 1 92 ? 9.167 14.954 -9.476 1.00 85.81 92 THR A O 1
ATOM 730 N N . SER A 1 93 ? 7.330 16.125 -8.959 1.00 84.94 93 SER A N 1
ATOM 731 C CA . SER A 1 93 ? 7.905 16.916 -7.856 1.00 84.94 93 SER A CA 1
ATOM 732 C C . SER A 1 93 ? 7.315 16.579 -6.478 1.00 84.94 93 SER A C 1
ATOM 734 O O . SER A 1 93 ? 7.390 17.372 -5.534 1.00 84.94 93 SER A O 1
ATOM 736 N N . PHE A 1 94 ? 6.720 15.393 -6.337 1.00 88.69 94 PHE A N 1
ATOM 737 C CA . PHE A 1 94 ? 6.089 14.971 -5.090 1.00 88.69 94 PHE A CA 1
ATOM 738 C C . PHE A 1 94 ? 7.119 14.649 -4.000 1.00 88.69 94 PHE A C 1
ATOM 740 O O . PHE A 1 94 ? 8.000 13.807 -4.172 1.00 88.69 94 PHE A O 1
ATOM 747 N N . LYS A 1 95 ? 6.978 15.310 -2.845 1.00 90.75 95 LYS A N 1
ATOM 74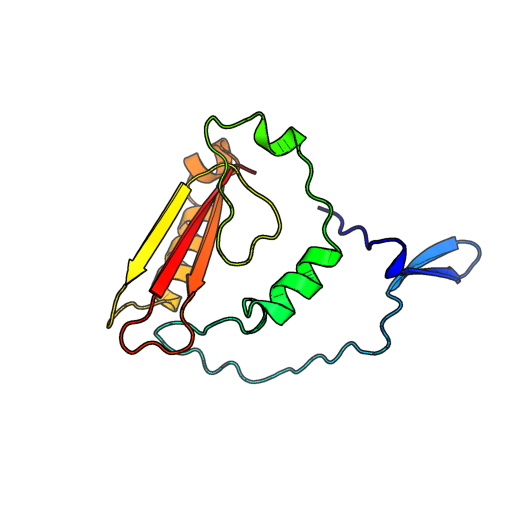8 C CA . LYS A 1 95 ? 7.824 15.104 -1.660 1.00 90.75 95 LYS A CA 1
ATOM 749 C C . LYS A 1 95 ? 7.230 13.992 -0.800 1.00 90.75 95 LYS A C 1
ATOM 751 O O . LYS A 1 95 ? 6.502 14.272 0.155 1.00 90.75 95 LYS A O 1
ATOM 756 N N . PHE A 1 96 ? 7.544 12.750 -1.154 1.00 90.12 96 PHE A N 1
ATOM 757 C CA . PHE A 1 96 ? 6.958 11.548 -0.559 1.00 90.12 96 PHE A CA 1
ATOM 758 C C . PHE A 1 96 ? 7.095 11.528 0.965 1.00 90.12 96 PHE A C 1
ATOM 760 O O . PHE A 1 96 ? 6.093 11.411 1.663 1.00 90.12 96 PHE A O 1
ATOM 767 N N . ASP A 1 97 ? 8.300 11.758 1.489 1.00 88.56 97 ASP A N 1
ATOM 768 C CA . ASP A 1 97 ? 8.556 11.717 2.934 1.00 88.56 97 ASP A CA 1
ATOM 769 C C . ASP A 1 97 ? 7.783 12.794 3.702 1.00 88.56 97 ASP A C 1
ATOM 771 O O . ASP A 1 97 ? 7.230 12.524 4.767 1.00 88.56 97 ASP A O 1
ATOM 775 N N . LYS A 1 98 ? 7.686 14.011 3.146 1.00 91.00 98 LYS A N 1
ATOM 776 C CA . LYS A 1 98 ? 6.909 15.096 3.769 1.00 91.00 98 LYS A CA 1
ATOM 777 C C . LYS A 1 98 ? 5.423 14.758 3.802 1.00 91.00 98 LYS A C 1
ATOM 779 O O . LYS A 1 98 ? 4.752 15.022 4.797 1.00 91.00 98 LYS A O 1
ATOM 784 N N . PHE A 1 99 ? 4.904 14.176 2.722 1.00 91.88 99 PHE A N 1
ATOM 785 C CA . PHE A 1 99 ? 3.510 13.757 2.672 1.00 91.88 99 PHE A CA 1
ATOM 786 C C . PHE A 1 99 ? 3.244 12.581 3.615 1.00 91.88 99 PHE A C 1
ATOM 788 O O . PHE A 1 99 ? 2.253 12.600 4.339 1.00 91.88 99 PHE A O 1
ATOM 795 N N . GLN A 1 100 ? 4.161 11.614 3.691 1.00 90.88 100 GLN A N 1
ATOM 796 C CA . GLN A 1 100 ? 4.083 10.507 4.640 1.00 90.88 100 GLN A CA 1
ATOM 797 C C . GLN A 1 100 ? 4.067 11.013 6.086 1.00 90.88 100 GLN A C 1
ATOM 799 O O . GLN A 1 100 ? 3.213 10.594 6.860 1.00 90.88 100 GLN A O 1
ATOM 804 N N . GLN A 1 101 ? 4.950 11.946 6.451 1.00 91.19 101 GLN A N 1
ATOM 805 C CA . GLN A 1 101 ? 4.940 12.576 7.778 1.00 91.19 101 GLN A CA 1
ATOM 806 C C . GLN A 1 101 ? 3.609 13.279 8.062 1.00 91.19 101 GLN A C 1
ATOM 808 O O . GLN A 1 101 ? 3.058 13.135 9.151 1.00 91.19 101 GLN A O 1
ATOM 813 N N . ARG A 1 102 ? 3.056 13.991 7.072 1.00 93.69 102 ARG A N 1
ATOM 814 C CA . ARG A 1 102 ? 1.750 14.646 7.203 1.00 93.69 102 ARG A CA 1
ATOM 815 C C . ARG A 1 102 ? 0.613 13.642 7.397 1.00 93.69 102 ARG A C 1
ATOM 817 O O . ARG A 1 102 ? -0.254 13.899 8.223 1.00 93.69 102 ARG A O 1
ATOM 824 N N . ILE A 1 103 ? 0.632 12.506 6.696 1.00 91.94 103 ILE A N 1
ATOM 825 C CA . ILE A 1 103 ? -0.324 11.410 6.916 1.00 91.94 103 ILE A CA 1
ATOM 826 C C . ILE A 1 103 ? -0.200 10.874 8.342 1.00 91.94 103 ILE A C 1
ATOM 828 O O . ILE A 1 103 ? -1.214 10.735 9.015 1.00 91.94 103 ILE A O 1
ATOM 832 N N . GLN A 1 104 ? 1.016 10.590 8.820 1.00 91.69 104 GLN A N 1
ATOM 833 C CA . GLN A 1 104 ? 1.210 10.051 10.172 1.00 91.69 104 GLN A CA 1
ATOM 834 C C . GLN A 1 104 ? 0.703 11.018 11.243 1.00 91.69 104 GLN A C 1
ATOM 836 O O . GLN A 1 104 ? -0.009 10.604 12.153 1.00 91.69 104 GLN A O 1
ATOM 841 N N . LYS A 1 105 ? 0.986 12.315 11.083 1.00 93.81 105 LYS A N 1
ATOM 842 C CA . LYS A 1 105 ? 0.445 13.361 11.953 1.00 93.81 105 LYS A CA 1
ATOM 843 C C . LYS A 1 105 ? -1.087 13.403 11.899 1.00 93.81 105 LYS A C 1
ATOM 845 O O . LYS A 1 105 ? -1.741 13.380 12.934 1.00 93.81 105 LYS A O 1
ATOM 850 N N . TYR A 1 106 ? -1.667 13.374 10.697 1.00 92.50 106 TYR A N 1
ATOM 851 C CA . TYR A 1 106 ? -3.121 13.370 10.517 1.00 92.50 106 TYR A CA 1
ATOM 852 C C . TYR A 1 106 ? -3.793 12.160 11.178 1.00 92.50 106 TYR A C 1
ATOM 854 O O . TYR A 1 106 ? -4.826 12.327 11.816 1.00 92.50 106 TYR A O 1
ATOM 862 N N . LYS A 1 107 ? -3.199 10.963 11.093 1.00 90.44 107 LYS A N 1
ATOM 863 C CA . LYS A 1 107 ? -3.722 9.770 11.777 1.00 90.44 107 LYS A CA 1
ATOM 864 C C . LYS A 1 107 ? -3.771 9.918 13.296 1.00 90.44 107 LYS A C 1
ATOM 866 O O . LYS A 1 107 ? -4.682 9.398 13.926 1.00 90.44 107 LYS A O 1
ATOM 871 N N . GLN A 1 108 ? -2.779 10.591 13.875 1.00 89.88 108 GLN A N 1
ATOM 872 C CA . GLN A 1 108 ? -2.682 10.788 15.322 1.00 89.88 108 GLN A CA 1
ATOM 873 C C . GLN A 1 108 ? -3.658 11.858 15.821 1.00 89.88 108 GLN A C 1
ATOM 875 O O . GLN A 1 108 ? -4.235 11.716 16.895 1.00 89.88 108 GLN A O 1
ATOM 880 N N . GLU A 1 109 ? -3.841 12.926 15.044 1.00 93.81 109 GLU A N 1
ATOM 881 C CA . GLU A 1 109 ? -4.589 14.110 15.476 1.00 93.81 109 GLU A CA 1
ATOM 882 C C . GLU A 1 109 ? -6.070 14.070 15.077 1.00 93.81 109 GLU A C 1
ATOM 884 O O . GLU A 1 109 ? -6.916 14.630 15.775 1.00 93.81 109 GLU A O 1
ATOM 889 N N . SER A 1 110 ? -6.411 13.411 13.967 1.00 92.88 110 SER A N 1
ATOM 890 C CA . SER A 1 110 ? -7.770 13.425 13.431 1.00 92.88 110 SER A CA 1
ATOM 891 C C . SER A 1 110 ? -8.740 12.647 14.321 1.00 92.88 110 SER A C 1
ATOM 893 O O . SER A 1 110 ? -8.585 11.453 14.580 1.00 92.88 110 SER A O 1
ATOM 895 N N . GLU A 1 111 ? -9.790 13.332 14.765 1.00 91.44 111 GLU A N 1
ATOM 896 C CA . GLU A 1 111 ? -10.932 12.698 15.420 1.00 91.44 111 GLU A CA 1
ATOM 897 C C . GLU A 1 111 ? -11.672 11.757 14.467 1.00 91.44 111 GLU A C 1
ATOM 899 O O . GLU A 1 111 ? -11.987 10.643 14.857 1.00 91.44 111 GLU A O 1
ATOM 904 N N . THR A 1 112 ? -11.836 12.133 13.195 1.00 86.25 112 THR A N 1
ATOM 905 C CA . THR A 1 112 ? -12.457 11.281 12.168 1.00 86.25 112 THR A CA 1
ATOM 906 C C . THR A 1 112 ? -11.715 9.957 12.007 1.00 86.25 112 THR A C 1
ATOM 908 O O . THR A 1 112 ? -12.338 8.900 11.989 1.00 86.25 112 THR A O 1
ATOM 911 N N . VAL A 1 113 ? -10.381 9.990 11.934 1.00 86.19 113 VAL A N 1
ATOM 912 C CA . VAL A 1 113 ? -9.581 8.761 11.830 1.00 86.19 113 VAL A CA 1
ATOM 913 C C . VAL A 1 113 ? -9.805 7.859 13.043 1.00 86.19 113 VAL A C 1
ATOM 915 O O . VAL A 1 113 ? -10.010 6.661 12.876 1.00 86.19 113 VAL A O 1
ATOM 918 N N . ARG A 1 114 ? -9.822 8.430 14.253 1.00 84.94 114 ARG A N 1
ATOM 919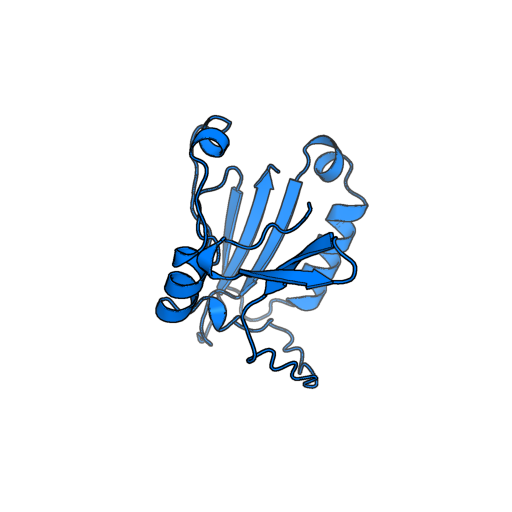 C CA . ARG A 1 114 ? -10.052 7.673 15.492 1.00 84.94 114 ARG A CA 1
ATOM 920 C C . ARG A 1 114 ? -11.478 7.131 15.596 1.00 84.94 114 ARG A C 1
ATOM 922 O O . ARG A 1 114 ? -11.648 5.970 15.944 1.00 84.94 114 ARG A O 1
ATOM 929 N N . GLN A 1 115 ? -12.480 7.948 15.281 1.00 85.12 115 GLN A N 1
ATOM 930 C CA . GLN A 1 115 ? -13.898 7.598 15.375 1.00 85.12 115 GLN A CA 1
ATOM 931 C C . GLN A 1 115 ? -14.266 6.452 14.429 1.00 85.12 115 GLN A C 1
ATOM 933 O O . GLN A 1 115 ? -15.022 5.565 14.812 1.00 85.12 115 GLN A O 1
ATOM 938 N N . TYR A 1 116 ? -13.734 6.475 13.207 1.00 82.19 116 TYR A N 1
ATOM 939 C CA . TYR A 1 116 ? -14.056 5.496 12.169 1.00 82.19 116 TYR A CA 1
ATOM 940 C C . TYR A 1 116 ? -12.995 4.400 12.010 1.00 82.19 116 TYR A C 1
ATOM 942 O O . TYR A 1 116 ? -13.060 3.642 11.047 1.00 82.19 116 TYR A O 1
ATOM 950 N N . GLY A 1 117 ? -12.003 4.331 12.908 1.00 82.75 117 GLY A N 1
ATOM 951 C CA . GLY A 1 117 ? -10.950 3.312 12.850 1.00 82.75 117 GLY A CA 1
ATOM 952 C C . GLY A 1 117 ? -10.180 3.305 11.526 1.00 82.75 117 GLY A C 1
ATOM 953 O O . GLY A 1 117 ? -9.804 2.247 11.035 1.00 82.75 117 GLY A O 1
ATOM 954 N N . LEU A 1 118 ? -9.980 4.468 10.901 1.00 84.44 118 LEU A N 1
ATOM 955 C CA . LEU A 1 118 ? -9.393 4.523 9.564 1.00 84.44 118 LEU A CA 1
ATOM 956 C C . LEU A 1 118 ? -7.880 4.299 9.615 1.00 84.44 118 LEU A C 1
ATOM 958 O O . LEU A 1 118 ? -7.168 4.894 10.422 1.00 84.44 118 LEU A O 1
ATOM 962 N N . ASP A 1 119 ? -7.360 3.524 8.672 1.00 87.81 119 ASP A N 1
ATOM 963 C CA . ASP A 1 119 ? -5.934 3.490 8.373 1.00 87.81 119 ASP A CA 1
ATOM 964 C C . ASP A 1 119 ? -5.647 4.131 7.010 1.00 87.81 119 ASP A C 1
ATOM 966 O O . ASP A 1 119 ? -6.482 4.156 6.108 1.00 87.81 119 ASP A O 1
ATOM 970 N N . ILE A 1 120 ? -4.454 4.707 6.861 1.00 89.88 120 ILE A N 1
ATOM 97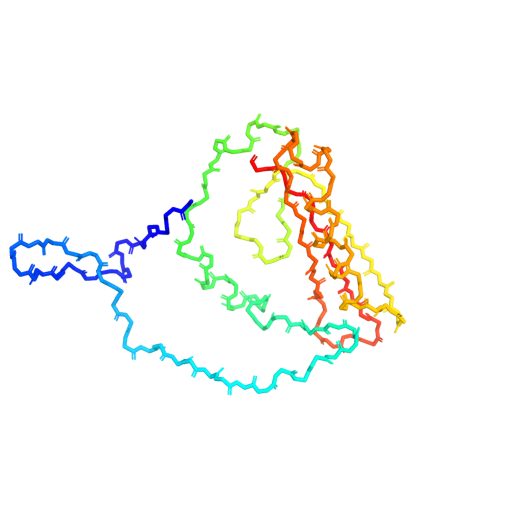1 C CA . ILE A 1 120 ? -4.045 5.436 5.654 1.00 89.88 120 ILE A CA 1
ATOM 972 C C . ILE A 1 120 ? -2.659 4.977 5.210 1.00 89.88 120 ILE A C 1
ATOM 974 O O . ILE A 1 120 ? -1.663 5.209 5.897 1.00 89.88 120 ILE A O 1
ATOM 978 N N . ALA A 1 121 ? -2.551 4.366 4.038 1.00 90.19 121 ALA A N 1
ATOM 979 C CA . ALA A 1 121 ? -1.273 3.902 3.503 1.00 90.19 121 ALA A CA 1
ATOM 980 C C . ALA A 1 121 ? -0.872 4.712 2.271 1.00 90.19 121 ALA A C 1
ATOM 982 O O . ALA A 1 121 ? -1.696 4.945 1.396 1.00 90.19 121 ALA A O 1
ATOM 983 N N . LEU A 1 122 ? 0.403 5.097 2.181 1.00 91.38 122 LEU A N 1
ATOM 984 C CA . LEU A 1 122 ? 0.997 5.745 1.011 1.00 91.38 122 LEU A CA 1
ATOM 985 C C . LEU A 1 122 ? 2.047 4.816 0.401 1.00 91.38 122 LEU A C 1
ATOM 987 O O . LEU A 1 122 ? 2.951 4.359 1.100 1.00 91.38 122 LEU A O 1
ATOM 991 N N . LEU A 1 123 ? 1.957 4.575 -0.905 1.00 91.12 123 LEU A N 1
ATOM 992 C CA . LEU A 1 123 ? 2.898 3.743 -1.647 1.00 91.12 123 LEU A CA 1
ATOM 993 C C . LEU A 1 123 ? 3.330 4.424 -2.943 1.00 91.12 123 LEU A C 1
ATOM 995 O O . LEU A 1 123 ? 2.542 5.106 -3.597 1.00 91.12 123 LEU A O 1
ATOM 999 N N . ARG A 1 124 ? 4.573 4.167 -3.353 1.00 90.31 124 ARG A N 1
ATOM 1000 C CA . ARG A 1 124 ? 4.998 4.317 -4.746 1.00 90.31 124 ARG A CA 1
ATOM 1001 C C . ARG A 1 124 ? 4.781 2.983 -5.458 1.00 90.31 124 ARG A C 1
ATOM 1003 O O . ARG A 1 124 ? 5.299 1.964 -5.000 1.00 90.31 124 ARG A O 1
ATOM 1010 N N . ILE A 1 125 ? 4.009 2.995 -6.541 1.00 91.12 125 ILE A N 1
ATOM 1011 C CA . ILE A 1 125 ? 3.537 1.782 -7.231 1.00 91.12 125 ILE A CA 1
ATOM 1012 C C . ILE A 1 125 ? 4.200 1.554 -8.596 1.00 91.12 125 ILE A C 1
ATOM 1014 O O . ILE A 1 125 ? 4.005 0.497 -9.189 1.00 91.12 125 ILE A O 1
ATOM 1018 N N . ASP A 1 126 ? 4.988 2.507 -9.096 1.00 89.06 126 ASP A N 1
ATOM 1019 C CA . ASP A 1 126 ? 5.791 2.332 -10.311 1.00 89.06 126 ASP A CA 1
ATOM 1020 C C . ASP A 1 126 ? 7.185 1.768 -10.020 1.00 89.06 126 ASP A C 1
ATOM 1022 O O . ASP A 1 126 ? 7.770 2.044 -8.973 1.00 89.06 126 ASP A O 1
ATOM 1026 N N . TYR A 1 127 ? 7.755 1.052 -10.991 1.00 80.62 127 TYR A N 1
ATOM 1027 C CA . TYR A 1 127 ? 9.145 0.606 -10.956 1.00 80.62 127 TYR A CA 1
ATOM 1028 C C . TYR A 1 127 ? 10.038 1.558 -11.766 1.00 80.62 127 TYR A C 1
ATOM 1030 O O . TYR A 1 127 ? 10.481 1.219 -12.859 1.00 80.62 127 TYR A O 1
ATOM 1038 N N . ASN A 1 128 ? 10.321 2.737 -11.201 1.00 73.25 128 ASN A N 1
ATOM 1039 C CA . ASN A 1 128 ? 11.175 3.773 -11.802 1.00 73.25 128 ASN A CA 1
ATOM 1040 C C . ASN A 1 128 ? 10.650 4.331 -13.138 1.00 73.25 128 ASN A C 1
ATOM 1042 O O . ASN A 1 128 ? 11.436 4.634 -14.035 1.00 73.25 128 ASN A O 1
ATOM 1046 N N . ASP A 1 129 ? 9.334 4.507 -13.256 1.00 80.69 129 ASP A N 1
ATOM 1047 C CA . ASP A 1 129 ? 8.750 5.190 -14.412 1.00 80.69 129 ASP A CA 1
ATOM 1048 C C . ASP A 1 129 ? 9.253 6.647 -14.475 1.00 80.69 129 ASP A C 1
ATOM 1050 O O . ASP A 1 129 ? 9.505 7.272 -13.440 1.00 80.69 129 ASP A O 1
ATOM 1054 N N . PHE A 1 130 ? 9.343 7.217 -15.687 1.00 83.00 130 PHE A N 1
ATOM 1055 C CA . PHE A 1 130 ? 9.751 8.619 -15.894 1.00 83.00 130 PHE A CA 1
ATOM 1056 C C . PHE A 1 130 ? 8.893 9.603 -15.085 1.00 83.00 130 PHE A C 1
ATOM 1058 O O . PHE A 1 130 ? 9.401 10.572 -14.524 1.00 83.00 130 PHE A O 1
ATOM 1065 N N . VAL A 1 131 ? 7.589 9.323 -14.984 1.00 88.25 131 VAL A N 1
ATOM 1066 C CA . VAL A 1 131 ? 6.684 10.011 -14.062 1.00 88.25 131 VAL A CA 1
ATOM 1067 C C . VAL A 1 131 ? 6.261 9.028 -12.968 1.00 88.25 131 VAL A C 1
ATOM 1069 O O . VAL A 1 131 ? 5.486 8.111 -13.265 1.00 88.25 131 VAL A O 1
ATOM 1072 N N . PRO A 1 132 ? 6.715 9.222 -11.715 1.00 91.19 132 PRO A N 1
ATOM 1073 C CA . PRO A 1 132 ? 6.338 8.368 -10.598 1.00 91.19 132 PRO A CA 1
ATOM 1074 C C . PRO A 1 132 ? 4.822 8.276 -10.399 1.00 91.19 132 PRO A C 1
ATOM 1076 O O . PRO A 1 132 ? 4.090 9.258 -10.578 1.00 91.19 132 PRO A O 1
ATOM 1079 N N . LYS A 1 133 ? 4.362 7.090 -9.999 1.00 94.31 133 LYS A N 1
ATOM 1080 C CA . LYS A 1 133 ? 2.965 6.756 -9.714 1.00 94.31 133 LYS A CA 1
ATOM 1081 C C . LYS A 1 133 ? 2.825 6.417 -8.240 1.00 94.31 133 LYS A C 1
ATOM 1083 O O . LYS A 1 133 ? 3.565 5.596 -7.692 1.00 94.31 133 LYS A O 1
ATOM 1088 N N . TYR A 1 134 ? 1.819 7.003 -7.619 1.00 94.75 134 TYR A N 1
ATOM 1089 C CA . TYR A 1 134 ? 1.554 6.862 -6.199 1.00 94.75 134 TYR A CA 1
ATOM 1090 C C . TYR A 1 134 ? 0.153 6.327 -5.959 1.00 94.75 134 TYR A C 1
ATOM 1092 O O . TYR A 1 134 ? -0.763 6.559 -6.750 1.00 94.75 134 TYR A O 1
ATOM 1100 N N . GLN A 1 135 ? 0.006 5.633 -4.838 1.00 95.06 135 GLN A N 1
ATOM 1101 C CA . GLN A 1 135 ? -1.263 5.144 -4.334 1.00 95.06 135 GLN A CA 1
ATOM 1102 C C . GLN A 1 135 ? -1.428 5.568 -2.881 1.00 95.06 135 GLN A C 1
ATOM 1104 O O . GLN A 1 135 ? -0.529 5.349 -2.068 1.00 95.06 135 GLN A O 1
ATOM 1109 N N . VAL A 1 136 ? -2.583 6.146 -2.564 1.00 94.75 136 VAL A N 1
ATOM 1110 C CA . VAL A 1 136 ? -3.033 6.360 -1.187 1.00 94.75 136 VAL A CA 1
ATOM 1111 C C . VAL A 1 136 ? -4.253 5.489 -0.953 1.00 94.75 136 VAL A C 1
ATOM 1113 O O . VAL A 1 136 ? -5.220 5.594 -1.701 1.00 94.75 136 VAL A O 1
ATOM 1116 N N . ASN A 1 137 ? -4.202 4.641 0.068 1.00 91.12 137 ASN A N 1
ATOM 1117 C CA . ASN A 1 137 ? -5.338 3.837 0.506 1.00 91.12 137 ASN A CA 1
ATOM 1118 C C . ASN A 1 137 ? -5.884 4.431 1.796 1.00 91.12 137 ASN A C 1
ATOM 1120 O O . ASN A 1 137 ? -5.101 4.684 2.707 1.00 91.12 137 ASN A O 1
ATOM 1124 N N . PHE A 1 138 ? -7.196 4.588 1.873 1.00 89.19 138 PHE A N 1
ATOM 1125 C CA . PHE A 1 138 ? -7.950 4.829 3.094 1.00 89.19 138 PHE A CA 1
ATOM 1126 C C . PHE A 1 138 ? -8.696 3.536 3.389 1.00 89.19 138 PHE A C 1
ATOM 1128 O O . PHE A 1 138 ? -9.476 3.082 2.554 1.00 89.19 138 PHE A O 1
ATOM 1135 N N . ILE A 1 139 ? -8.397 2.919 4.519 1.00 85.25 139 ILE A N 1
ATOM 1136 C CA . ILE A 1 139 ? -8.844 1.579 4.884 1.00 85.25 139 ILE A CA 1
ATOM 1137 C C . ILE A 1 139 ? -9.761 1.734 6.087 1.00 85.25 139 ILE A C 1
ATOM 1139 O O . ILE A 1 139 ? -9.345 2.315 7.085 1.00 85.25 139 ILE A O 1
ATOM 1143 N N . ALA A 1 140 ? -10.990 1.237 5.993 1.00 76.88 140 ALA A N 1
ATOM 1144 C CA . ALA A 1 140 ? -11.829 1.061 7.172 1.00 76.88 140 ALA A CA 1
ATOM 1145 C C . ALA A 1 140 ? -11.393 -0.234 7.871 1.00 76.88 140 ALA A C 1
ATOM 1147 O O . ALA A 1 140 ? -11.391 -1.288 7.227 1.00 76.88 140 ALA A O 1
ATOM 1148 N N . VAL A 1 141 ? -10.952 -0.131 9.128 1.00 64.88 141 VAL A N 1
ATOM 1149 C CA . VAL A 1 141 ? -10.459 -1.258 9.939 1.00 64.88 141 VAL A CA 1
ATOM 1150 C C . VAL A 1 141 ? -11.508 -1.678 10.955 1.00 64.88 141 VAL A C 1
ATOM 1152 O O . VAL A 1 141 ? -12.127 -0.779 11.564 1.00 64.88 141 VAL A O 1
#

Secondary structure (DSSP, 8-state):
---PPPGGGEEEEEETTEEEEEE--S------------TT----GGGSHHHHHHHHTTPPPPSGGGGG-SS-B--TT-SS-BSEEEEEEE-SS--HHHHHHHHHHHHHH-HHHHHTTEEEEEEE-SSS-SS-EEEEEEEE-

Sequence (141 aa):
MQFELAPKLMSLISIENKKYHWPRFTNTVTVLGESSKTATGRFNTNLKPNKLSLICSYQQCQLNALQHCEQAFQPTGHCCKICGSMIHFRATSFKFDKFQQRIQKYKQESETVRQYGLDIALLRIDYNDFVPKYQVNFIAV

Foldseek 3Di:
DDDDFQPVQFDFDADPNDTDTHGPDPPPDDDPDDPPQDQQGDADPCLPPVNLVVVLVRDDEDPVQPVVDPDWDADRSRSYTFDFDKDKDWDDPDRQVVVVVVQVVCCVPPPVCVVQVWDWDKHFNDDPDPITMIMITIGRD

Radius of gyration: 18.48 Å; chains: 1; bounding box: 43×46×46 Å

Organism: Thelazia callipaeda (NCBI:txid103827)